Protein AF-A0A2T0X275-F1 (afdb_monomer_lite)

pLDDT: mean 86.8, std 9.31, range [44.84, 94.94]

Sequence (104 aa):
MPDEIDDGWILRLSEEIGAEAVDEVVAIFVEETREGVAHLRGGADAGEVLHSLSGAAANLGFSALERDARGAMLALSRGEEVPLAPLAGRFEEVCTALERRVAA

Structure (mmCIF, N/CA/C/O backbone):
data_AF-A0A2T0X275-F1
#
_entry.id   AF-A0A2T0X275-F1
#
loop_
_atom_site.group_PDB
_atom_site.id
_atom_site.type_symbol
_atom_site.label_atom_id
_atom_site.label_alt_id
_atom_site.label_comp_id
_atom_site.label_asym_id
_atom_site.label_entity_id
_atom_site.label_seq_id
_atom_site.pdbx_PDB_ins_code
_atom_site.Cartn_x
_atom_site.Cartn_y
_atom_site.Cartn_z
_atom_site.occupancy
_atom_site.B_iso_or_equiv
_atom_site.auth_seq_id
_atom_site.auth_comp_id
_atom_site.auth_asym_id
_atom_site.auth_atom_id
_atom_site.pdbx_PDB_model_num
ATOM 1 N N . MET A 1 1 ? 1.971 -13.451 2.724 1.00 46.75 1 MET A N 1
ATOM 2 C CA . MET A 1 1 ? 2.458 -13.668 4.109 1.00 46.75 1 MET A CA 1
ATOM 3 C C . MET A 1 1 ? 1.709 -12.678 4.989 1.00 46.75 1 MET A C 1
ATOM 5 O O . MET A 1 1 ? 1.665 -11.525 4.597 1.00 46.75 1 MET A O 1
ATOM 9 N N . PRO A 1 2 ? 1.072 -13.092 6.093 1.00 44.84 2 PRO A N 1
ATOM 10 C CA . PRO A 1 2 ? 0.214 -12.218 6.900 1.00 44.84 2 PRO A CA 1
ATOM 11 C C . PRO A 1 2 ? 0.969 -11.240 7.830 1.00 44.84 2 PRO A C 1
ATOM 13 O O . PRO A 1 2 ? 0.318 -10.510 8.564 1.00 44.84 2 PRO A O 1
ATOM 16 N N . ASP A 1 3 ? 2.305 -11.176 7.776 1.00 53.41 3 ASP A N 1
ATOM 17 C CA . ASP A 1 3 ? 3.148 -10.314 8.630 1.00 53.41 3 ASP A CA 1
ATOM 18 C C . ASP A 1 3 ? 3.220 -8.829 8.202 1.00 53.41 3 ASP A C 1
ATOM 20 O O . ASP A 1 3 ? 4.042 -8.082 8.726 1.00 53.41 3 ASP A O 1
ATOM 24 N N . GLU A 1 4 ? 2.422 -8.380 7.227 1.00 61.00 4 GLU A N 1
ATOM 25 C CA . GLU A 1 4 ? 2.489 -6.987 6.749 1.00 61.00 4 GLU A CA 1
ATOM 26 C C . GLU A 1 4 ? 1.569 -6.031 7.515 1.00 61.00 4 GLU A C 1
ATOM 28 O O . GLU A 1 4 ? 1.893 -4.852 7.596 1.00 61.00 4 GLU A O 1
ATOM 33 N N . ILE A 1 5 ? 0.471 -6.505 8.115 1.00 64.19 5 ILE A N 1
ATOM 34 C CA . ILE A 1 5 ? -0.438 -5.641 8.884 1.00 64.19 5 ILE A CA 1
ATOM 35 C C . ILE A 1 5 ? -0.065 -5.669 10.361 1.00 64.19 5 ILE A C 1
ATOM 37 O O . ILE A 1 5 ? -0.333 -6.644 11.057 1.00 64.19 5 ILE A O 1
ATOM 41 N N . ASP A 1 6 ? 0.561 -4.582 10.815 1.00 70.81 6 ASP A N 1
ATOM 42 C CA . ASP A 1 6 ? 0.856 -4.324 12.222 1.00 70.81 6 ASP A CA 1
ATOM 43 C C . ASP A 1 6 ? -0.439 -3.956 12.964 1.00 70.81 6 ASP A C 1
ATOM 45 O O . ASP A 1 6 ? -1.004 -2.881 12.768 1.00 70.81 6 ASP A O 1
ATOM 49 N N . ASP A 1 7 ? -0.910 -4.834 13.848 1.00 73.56 7 ASP A N 1
ATOM 50 C CA . ASP A 1 7 ? -2.071 -4.573 14.712 1.00 73.56 7 ASP A CA 1
ATOM 51 C C . ASP A 1 7 ? -1.858 -3.338 15.605 1.00 73.56 7 ASP A C 1
ATOM 53 O O . ASP A 1 7 ? -2.808 -2.631 15.949 1.00 73.56 7 ASP A O 1
ATOM 57 N N . GLY A 1 8 ? -0.598 -3.033 15.932 1.00 77.00 8 GLY A N 1
ATOM 58 C CA . GLY A 1 8 ? -0.212 -1.811 16.621 1.00 77.00 8 GLY A CA 1
ATOM 59 C C . GLY A 1 8 ? -0.417 -0.551 15.779 1.00 77.00 8 GLY A C 1
ATOM 60 O O . GLY A 1 8 ? -0.527 0.537 16.341 1.00 77.00 8 GLY A O 1
ATOM 61 N N . TRP A 1 9 ? -0.497 -0.654 14.450 1.00 82.44 9 TRP A N 1
ATOM 62 C CA . TRP A 1 9 ? -0.881 0.471 13.602 1.00 82.44 9 TRP A CA 1
ATOM 63 C C . TRP A 1 9 ? -2.380 0.766 13.700 1.00 82.44 9 TRP A C 1
ATOM 65 O O . TRP A 1 9 ? -2.736 1.909 13.971 1.00 82.44 9 TRP A O 1
ATOM 75 N N . ILE A 1 10 ? -3.245 -0.247 13.563 1.00 81.44 10 ILE A N 1
ATOM 76 C CA . ILE A 1 10 ? -4.706 -0.062 13.669 1.00 81.44 10 ILE A CA 1
ATOM 77 C C . ILE A 1 10 ? -5.069 0.499 15.046 1.00 81.44 10 ILE A C 1
ATOM 79 O O . ILE A 1 10 ? -5.879 1.420 15.143 1.00 81.44 10 ILE A O 1
ATOM 83 N N . LEU A 1 11 ? -4.433 -0.009 16.107 1.00 83.94 11 LEU A N 1
ATOM 84 C CA . LEU A 1 11 ? -4.640 0.499 17.459 1.00 83.94 11 LEU A CA 1
ATOM 85 C C . LEU A 1 11 ? -4.236 1.975 17.584 1.00 83.94 11 LEU A C 1
ATOM 87 O O . LEU A 1 11 ? -5.025 2.770 18.079 1.00 83.94 11 LEU A O 1
ATOM 91 N N . ARG A 1 12 ? -3.047 2.357 17.095 1.00 84.19 12 ARG A N 1
ATOM 92 C CA . ARG A 1 12 ? -2.597 3.760 17.120 1.00 84.19 12 ARG A CA 1
ATOM 93 C C . ARG A 1 12 ? -3.509 4.671 16.311 1.00 84.19 12 ARG A C 1
ATOM 95 O O . ARG A 1 12 ? -3.858 5.744 16.785 1.00 84.19 12 ARG A O 1
ATOM 102 N N . LEU A 1 13 ? -3.934 4.232 15.126 1.00 85.31 13 LEU A N 1
ATOM 103 C CA . LEU A 1 13 ? -4.885 4.989 14.319 1.00 85.31 13 LEU A CA 1
ATOM 104 C C . LEU A 1 13 ? -6.194 5.182 15.096 1.00 85.31 13 LEU A C 1
ATOM 106 O O . LEU A 1 13 ? -6.662 6.30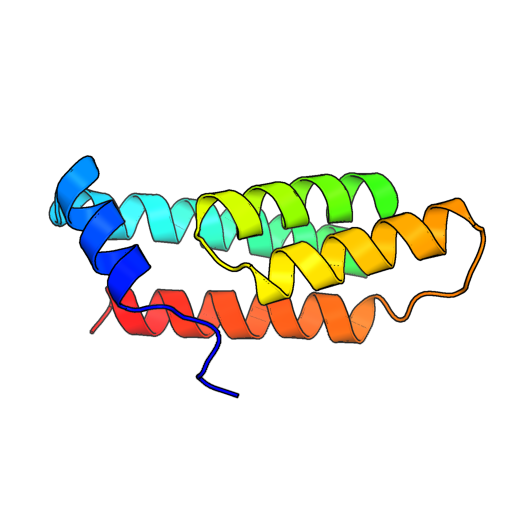5 15.237 1.00 85.31 13 LEU A O 1
ATOM 110 N N . SER A 1 14 ? -6.730 4.118 15.697 1.00 87.31 14 SER A N 1
ATOM 111 C CA . SER A 1 14 ? -7.926 4.196 16.541 1.00 87.31 14 SER A CA 1
ATOM 112 C C . SER A 1 14 ? -7.764 5.132 17.743 1.00 87.31 14 SER A C 1
ATOM 114 O O . SER A 1 14 ? -8.741 5.766 18.136 1.00 87.31 14 SER A O 1
ATOM 116 N N . GLU A 1 15 ? -6.577 5.211 18.345 1.00 89.50 15 GLU A N 1
ATOM 117 C CA . GLU A 1 15 ? -6.276 6.139 19.444 1.00 89.50 15 GLU A CA 1
ATOM 118 C C . GLU A 1 15 ? -6.198 7.601 18.970 1.00 89.50 15 GLU A C 1
ATOM 120 O O . GLU A 1 15 ? -6.542 8.507 19.730 1.00 89.50 15 GLU A O 1
ATOM 125 N N . GLU A 1 16 ? -5.771 7.840 17.728 1.00 87.88 16 GLU A N 1
ATOM 126 C CA . GLU A 1 16 ? -5.598 9.179 17.153 1.00 87.88 16 GLU A CA 1
ATOM 127 C C . GLU A 1 16 ? -6.899 9.779 16.602 1.00 87.88 16 GLU A C 1
ATOM 129 O O . GLU A 1 16 ? -7.171 10.959 16.837 1.00 87.88 16 GLU A O 1
ATOM 134 N N . ILE A 1 17 ? -7.698 8.992 15.872 1.00 87.81 17 ILE A N 1
ATOM 135 C CA . ILE A 1 17 ? -8.896 9.482 15.162 1.00 87.81 17 ILE A CA 1
ATOM 136 C C . ILE A 1 17 ? -10.220 8.959 15.735 1.00 87.81 17 ILE A C 1
ATOM 138 O O . ILE A 1 17 ? -11.281 9.421 15.321 1.00 87.81 17 ILE A O 1
ATOM 142 N N . GLY A 1 18 ? -10.170 8.053 16.716 1.00 87.88 18 GLY A N 1
ATOM 143 C CA . GLY A 1 18 ? -11.344 7.377 17.270 1.00 87.88 18 GLY A CA 1
ATOM 144 C C . GLY A 1 18 ? -11.720 6.126 16.475 1.00 87.88 18 GLY A C 1
ATOM 145 O O . GLY A 1 18 ? -11.538 6.067 15.261 1.00 87.88 18 GLY A O 1
ATOM 146 N N . ALA A 1 19 ? -12.247 5.111 17.168 1.00 84.19 19 ALA A N 1
ATOM 147 C CA . ALA A 1 19 ? -12.567 3.815 16.568 1.00 84.19 19 ALA A CA 1
ATOM 148 C C . ALA A 1 19 ? -13.589 3.939 15.428 1.00 84.19 19 ALA A C 1
ATOM 150 O O . ALA A 1 19 ? -13.431 3.278 14.413 1.00 84.19 19 ALA A O 1
ATOM 151 N N . GLU A 1 20 ? -14.577 4.830 15.558 1.00 83.44 20 GLU A N 1
ATOM 152 C CA . GLU A 1 20 ? -15.598 5.057 14.529 1.00 83.44 20 GLU A CA 1
ATOM 153 C C . GLU A 1 20 ? -15.078 5.680 13.220 1.00 83.44 20 GLU A C 1
ATOM 155 O O . GLU A 1 20 ? -15.785 5.649 12.217 1.00 83.44 20 GLU A O 1
ATOM 160 N N . ALA A 1 21 ? -13.877 6.266 13.221 1.00 88.06 21 ALA A N 1
ATOM 161 C CA . ALA A 1 21 ? -13.290 6.909 12.044 1.00 88.06 21 ALA A CA 1
ATOM 162 C C . ALA A 1 21 ? -12.266 6.014 11.323 1.00 88.06 21 ALA A C 1
ATOM 164 O O . ALA A 1 21 ? -11.868 6.312 10.195 1.00 88.06 21 ALA A O 1
ATOM 165 N N . VAL A 1 22 ? -11.832 4.918 11.956 1.00 88.06 22 VAL A N 1
ATOM 166 C CA . VAL A 1 22 ? -10.835 3.995 11.391 1.00 88.06 22 VAL A CA 1
ATOM 167 C C . VAL A 1 22 ? -11.354 3.368 10.102 1.00 88.06 22 VAL A C 1
ATOM 169 O O . VAL A 1 22 ? -10.631 3.319 9.110 1.00 88.06 22 VAL A O 1
ATOM 172 N N . ASP A 1 23 ? -12.610 2.933 10.097 1.00 87.88 23 ASP A N 1
ATOM 173 C CA . ASP A 1 23 ? -13.251 2.246 8.979 1.00 87.88 23 ASP A CA 1
ATOM 174 C C . ASP A 1 23 ? -13.277 3.135 7.728 1.00 87.88 23 ASP A C 1
ATOM 176 O O . ASP A 1 23 ? -12.934 2.686 6.634 1.00 87.88 23 ASP A O 1
ATOM 180 N N . GLU A 1 24 ? -13.639 4.410 7.900 1.00 88.75 24 GLU A N 1
ATOM 181 C CA . GLU A 1 24 ? -13.699 5.400 6.822 1.00 88.75 24 GLU A CA 1
ATOM 182 C C . GLU A 1 24 ? -12.303 5.699 6.267 1.00 88.75 24 GLU A C 1
ATOM 184 O O . GLU A 1 24 ? -12.095 5.666 5.054 1.00 88.75 24 GLU A O 1
ATOM 189 N N . VAL A 1 25 ? -11.320 5.924 7.142 1.00 87.69 25 VAL A N 1
ATOM 190 C CA . VAL A 1 25 ? -9.945 6.226 6.719 1.00 87.69 25 VAL A CA 1
ATOM 191 C C . VAL A 1 25 ? -9.302 5.034 6.012 1.00 87.69 25 VAL A C 1
ATOM 193 O O . VAL A 1 25 ? -8.644 5.211 4.985 1.00 87.69 25 VAL A O 1
ATOM 196 N N . VAL A 1 26 ? -9.514 3.812 6.511 1.00 88.06 26 VAL A N 1
ATOM 197 C CA . VAL A 1 26 ? -9.030 2.598 5.841 1.00 88.06 26 VAL A CA 1
ATOM 198 C C . VAL A 1 26 ? -9.730 2.407 4.497 1.00 88.06 26 VAL A C 1
ATOM 200 O O . VAL A 1 26 ? -9.062 2.053 3.527 1.00 88.06 26 VAL A O 1
ATOM 203 N N . ALA A 1 27 ? -11.037 2.669 4.399 1.00 89.75 27 ALA A N 1
ATOM 204 C CA . ALA A 1 27 ? -11.766 2.567 3.137 1.00 89.75 27 ALA A CA 1
ATOM 205 C C . ALA A 1 27 ? -11.222 3.538 2.077 1.00 89.75 27 ALA A C 1
ATOM 207 O O . ALA A 1 27 ? -10.923 3.102 0.964 1.00 89.75 27 ALA A O 1
ATOM 208 N N . ILE A 1 28 ? -11.014 4.811 2.438 1.00 89.62 28 ILE A N 1
ATOM 209 C CA . ILE A 1 28 ? -10.429 5.825 1.543 1.00 89.62 28 ILE A CA 1
ATOM 210 C C . ILE A 1 28 ? -9.032 5.392 1.095 1.00 89.62 28 ILE A C 1
ATOM 212 O O . ILE A 1 28 ? -8.738 5.376 -0.098 1.00 89.62 28 ILE A O 1
ATOM 216 N N . PHE A 1 29 ? -8.184 4.962 2.032 1.00 86.62 29 PHE A N 1
ATOM 217 C CA . PHE A 1 29 ? -6.847 4.485 1.693 1.00 86.62 29 PHE A CA 1
ATOM 218 C C . PHE A 1 29 ? -6.877 3.310 0.710 1.00 86.62 29 PHE A C 1
ATOM 220 O O . PHE A 1 29 ? -6.074 3.248 -0.225 1.00 86.62 29 PHE A O 1
ATOM 227 N N . VAL A 1 30 ? -7.754 2.334 0.956 1.00 91.00 30 VAL A N 1
ATOM 228 C CA . VAL A 1 30 ? -7.851 1.141 0.115 1.00 91.00 30 VAL A CA 1
ATOM 229 C C . VAL A 1 30 ? -8.310 1.524 -1.287 1.00 91.00 3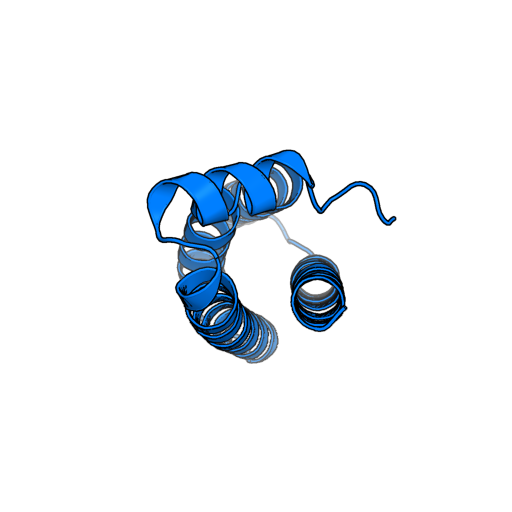0 VAL A C 1
ATOM 231 O O . VAL A 1 30 ? -7.760 1.003 -2.258 1.00 91.00 30 VAL A O 1
ATOM 234 N N . GLU A 1 31 ? -9.263 2.447 -1.404 1.00 92.50 31 GLU A N 1
ATOM 235 C CA . GLU A 1 31 ? -9.715 2.982 -2.687 1.00 92.50 31 GLU A CA 1
ATOM 236 C C . GLU A 1 31 ? -8.571 3.674 -3.445 1.00 92.50 31 GLU A C 1
ATOM 238 O O . GLU A 1 31 ? -8.255 3.272 -4.567 1.00 92.50 31 GLU A O 1
ATOM 243 N N . GLU A 1 32 ? -7.871 4.618 -2.810 1.00 91.25 32 GLU A N 1
ATOM 244 C CA . GLU A 1 32 ? -6.741 5.345 -3.411 1.00 91.25 32 GLU A CA 1
ATOM 245 C C . GLU A 1 32 ? -5.592 4.408 -3.817 1.00 91.25 32 GLU A C 1
ATOM 247 O O . GLU A 1 32 ? -4.999 4.528 -4.894 1.00 91.25 32 GLU A O 1
ATOM 252 N N . THR A 1 33 ? -5.280 3.425 -2.971 1.00 91.94 33 THR A N 1
ATOM 253 C CA . THR A 1 33 ? -4.220 2.448 -3.246 1.00 91.94 33 THR A CA 1
ATOM 254 C C . THR A 1 33 ? -4.586 1.566 -4.434 1.00 91.94 33 THR A C 1
ATOM 256 O O . THR A 1 33 ? -3.740 1.309 -5.295 1.00 91.94 33 THR A O 1
ATOM 259 N N . ARG A 1 34 ? -5.846 1.125 -4.527 1.00 93.88 34 ARG A N 1
ATOM 260 C CA . ARG A 1 34 ? -6.341 0.345 -5.669 1.00 93.88 34 ARG A CA 1
ATOM 261 C C . ARG A 1 34 ? -6.339 1.151 -6.958 1.00 93.88 34 ARG A C 1
ATOM 263 O O . ARG A 1 34 ? -5.968 0.610 -8.000 1.00 93.88 34 ARG A O 1
ATOM 270 N N . GLU A 1 35 ? -6.685 2.432 -6.897 1.00 93.81 35 GLU A N 1
ATOM 271 C CA . GLU A 1 35 ? -6.568 3.335 -8.041 1.00 93.81 35 GLU A CA 1
ATOM 272 C C . GLU A 1 35 ? -5.105 3.448 -8.500 1.00 93.81 35 GLU A C 1
ATOM 274 O O . GLU A 1 35 ? -4.801 3.246 -9.679 1.00 93.81 35 GLU A O 1
ATOM 279 N N . GLY A 1 36 ? -4.171 3.648 -7.565 1.00 92.44 36 GLY A N 1
ATOM 280 C CA . GLY A 1 36 ? -2.736 3.640 -7.852 1.00 92.44 36 GLY A CA 1
ATOM 281 C C . GLY A 1 36 ? -2.267 2.323 -8.480 1.00 92.44 36 GLY A C 1
ATOM 282 O O . GLY A 1 36 ? -1.556 2.323 -9.485 1.00 92.44 36 GLY A O 1
ATOM 283 N N . VAL A 1 37 ? -2.713 1.178 -7.961 1.00 93.00 37 VAL A N 1
ATOM 284 C CA . VAL A 1 37 ? -2.414 -0.138 -8.546 1.00 93.00 37 VAL A CA 1
ATOM 285 C C . VAL A 1 37 ? -2.980 -0.273 -9.963 1.00 93.00 37 VAL A C 1
ATOM 287 O O . VAL A 1 37 ? -2.298 -0.8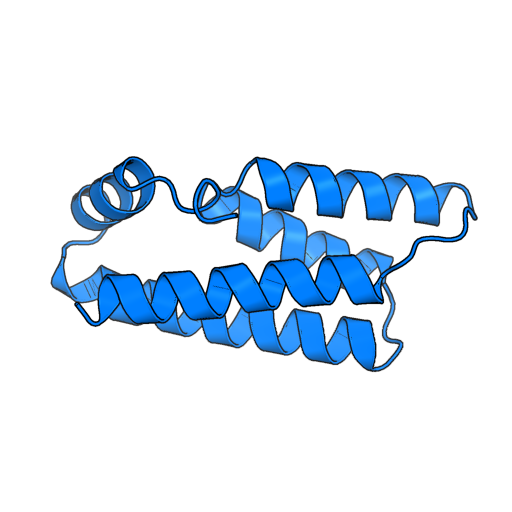02 -10.848 1.00 93.00 37 VAL A O 1
ATOM 290 N N . ALA A 1 38 ? -4.202 0.200 -10.207 1.00 93.94 38 ALA A N 1
ATOM 291 C CA . ALA A 1 38 ? -4.810 0.191 -11.531 1.00 93.94 38 ALA A CA 1
ATOM 292 C C . ALA A 1 38 ? -4.007 1.054 -12.518 1.00 93.94 38 ALA A C 1
ATOM 294 O O . ALA A 1 38 ? -3.716 0.594 -13.624 1.00 93.94 38 ALA A O 1
ATOM 295 N N . HIS A 1 39 ? -3.560 2.243 -12.104 1.00 93.19 39 HIS A N 1
ATOM 296 C CA . HIS A 1 39 ? -2.679 3.101 -12.901 1.00 93.19 39 HIS A CA 1
ATOM 297 C C . HIS A 1 39 ? -1.327 2.441 -13.191 1.00 93.19 39 HIS A C 1
ATOM 299 O O . HIS A 1 39 ? -0.876 2.449 -14.340 1.00 93.19 39 HIS A O 1
ATOM 305 N N . LEU A 1 40 ? -0.719 1.789 -12.193 1.00 91.50 40 LEU A N 1
ATOM 306 C CA . LEU A 1 40 ? 0.542 1.065 -12.364 1.00 91.50 40 LEU A CA 1
ATOM 307 C C . LEU A 1 40 ? 0.406 -0.072 -13.389 1.00 91.50 40 LEU A C 1
ATOM 309 O O . LEU A 1 40 ? 1.283 -0.269 -14.227 1.00 91.50 40 LEU A O 1
ATOM 313 N N . ARG A 1 41 ? -0.714 -0.807 -13.355 1.00 90.12 41 ARG A N 1
ATOM 314 C CA . ARG A 1 41 ? -1.034 -1.870 -14.326 1.00 90.12 41 ARG A CA 1
ATOM 315 C C . ARG A 1 41 ? -1.398 -1.324 -15.710 1.00 90.12 41 ARG A C 1
ATOM 317 O O . ARG A 1 41 ? -1.147 -1.998 -16.705 1.00 90.12 41 ARG A O 1
ATOM 324 N N . GLY A 1 42 ? -1.981 -0.129 -15.771 1.00 88.94 42 GLY A N 1
ATOM 325 C CA . GLY A 1 42 ? -2.396 0.553 -16.998 1.00 88.94 42 GLY A CA 1
ATOM 326 C C . GLY A 1 42 ? -1.258 1.211 -17.782 1.00 88.94 42 GLY A C 1
ATOM 327 O O . GLY A 1 42 ? -1.508 1.752 -18.857 1.00 88.94 42 GLY A O 1
ATOM 328 N N . GLY A 1 43 ? -0.022 1.162 -17.275 1.00 85.06 43 GLY A N 1
ATOM 329 C CA . GLY A 1 43 ? 1.144 1.750 -17.937 1.00 85.06 43 GLY A CA 1
ATOM 330 C C . GLY A 1 43 ? 1.273 3.263 -17.749 1.00 85.06 43 GLY A C 1
ATOM 331 O O . GLY A 1 43 ? 1.901 3.917 -18.581 1.00 85.06 43 GLY A O 1
ATOM 332 N N . ALA A 1 44 ? 0.684 3.822 -16.684 1.00 87.75 44 ALA A N 1
ATOM 333 C CA . ALA A 1 44 ? 0.983 5.185 -16.246 1.00 87.75 44 ALA A CA 1
ATOM 334 C C . ALA A 1 44 ? 2.471 5.330 -15.868 1.00 87.75 44 ALA A C 1
ATOM 336 O O . ALA A 1 44 ? 3.197 4.334 -15.780 1.00 87.75 44 ALA A O 1
ATOM 337 N N . ASP A 1 45 ? 2.932 6.561 -15.624 1.00 89.50 45 ASP A N 1
ATOM 338 C CA . ASP A 1 45 ? 4.296 6.791 -15.142 1.00 89.50 45 ASP A CA 1
ATOM 339 C C . ASP A 1 45 ? 4.503 6.067 -13.804 1.00 89.50 45 ASP A C 1
ATOM 341 O O . ASP A 1 45 ? 4.013 6.474 -12.747 1.00 89.50 45 ASP A O 1
ATOM 345 N N . ALA A 1 46 ? 5.229 4.951 -13.867 1.00 90.12 46 ALA A N 1
ATOM 346 C CA . ALA A 1 46 ? 5.466 4.099 -12.719 1.00 90.12 46 ALA A CA 1
ATOM 347 C C . ALA A 1 46 ? 6.215 4.839 -11.606 1.00 90.12 46 ALA A C 1
ATOM 349 O O . ALA A 1 46 ? 6.006 4.521 -10.441 1.00 90.12 46 ALA A O 1
ATOM 350 N N . GLY A 1 47 ? 7.054 5.829 -11.926 1.00 90.81 47 GLY A N 1
ATOM 351 C CA . GLY A 1 47 ? 7.762 6.616 -10.922 1.00 90.81 47 GLY A CA 1
ATOM 352 C C . GLY A 1 47 ? 6.804 7.439 -10.063 1.00 90.81 47 GLY A C 1
ATOM 353 O O . GLY A 1 47 ? 6.875 7.378 -8.836 1.00 90.81 47 GLY A O 1
ATOM 354 N N . GLU A 1 48 ? 5.877 8.157 -10.699 1.00 91.25 48 GLU A N 1
ATOM 355 C CA . GLU A 1 48 ? 4.872 8.972 -10.006 1.00 91.25 48 GLU A CA 1
ATOM 356 C C . GLU A 1 48 ? 3.905 8.101 -9.195 1.00 91.25 48 GLU A C 1
ATOM 358 O O . GLU A 1 48 ? 3.667 8.351 -8.013 1.00 91.25 48 GLU A O 1
ATOM 363 N N . VAL A 1 49 ? 3.411 7.016 -9.792 1.00 93.25 49 VAL A N 1
ATOM 364 C CA . VAL A 1 49 ? 2.483 6.107 -9.113 1.00 93.25 49 VAL A CA 1
ATOM 365 C C . VAL A 1 49 ? 3.146 5.426 -7.913 1.00 93.25 49 VAL A C 1
ATOM 367 O O . VAL A 1 49 ? 2.555 5.356 -6.835 1.00 93.25 49 VAL A O 1
ATOM 370 N N . LEU A 1 50 ? 4.391 4.957 -8.053 1.00 93.62 50 LEU A N 1
ATOM 371 C CA . LEU A 1 50 ? 5.133 4.360 -6.940 1.00 93.62 50 LEU A CA 1
ATOM 372 C C . LEU A 1 50 ? 5.466 5.377 -5.846 1.00 93.62 50 LEU A C 1
ATOM 374 O O . LEU A 1 50 ? 5.534 4.992 -4.678 1.00 93.62 50 LEU A O 1
ATOM 378 N N . HIS A 1 51 ? 5.642 6.656 -6.188 1.00 93.19 51 HIS A N 1
ATOM 379 C CA . HIS A 1 51 ? 5.816 7.712 -5.196 1.00 93.19 51 HIS A CA 1
ATOM 380 C C . HIS A 1 51 ? 4.572 7.830 -4.316 1.00 93.19 51 HIS A C 1
ATOM 382 O O . HIS A 1 51 ? 4.684 7.700 -3.093 1.00 93.19 51 HIS A O 1
ATOM 388 N N . SER A 1 52 ? 3.397 7.959 -4.934 1.00 90.88 52 SER A N 1
ATOM 389 C CA . SER A 1 52 ? 2.112 8.013 -4.232 1.00 90.88 52 SER A CA 1
ATOM 390 C C . SER A 1 52 ? 1.873 6.762 -3.385 1.00 90.88 52 SER A C 1
ATOM 392 O O . SER A 1 52 ? 1.618 6.871 -2.187 1.00 90.88 52 SER A O 1
ATOM 394 N N . LEU A 1 53 ? 2.068 5.568 -3.958 1.00 90.88 53 LEU A N 1
ATOM 395 C CA . LEU A 1 53 ? 1.913 4.295 -3.245 1.00 90.88 53 LEU A CA 1
ATOM 396 C C . LEU A 1 53 ? 2.892 4.150 -2.068 1.00 90.88 53 LEU A C 1
ATOM 398 O O . LEU A 1 53 ? 2.537 3.594 -1.029 1.00 90.88 53 LEU A O 1
ATOM 402 N N . SER A 1 54 ? 4.118 4.670 -2.192 1.00 91.44 54 SER A N 1
ATOM 403 C CA . SER A 1 54 ? 5.082 4.667 -1.086 1.00 91.44 54 SER A CA 1
ATOM 404 C C . SER A 1 54 ? 4.665 5.599 0.054 1.00 91.44 54 SER A C 1
AT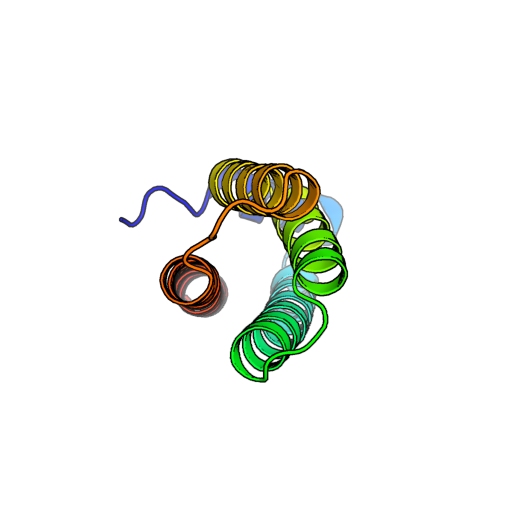OM 406 O O . SER A 1 54 ? 4.838 5.243 1.218 1.00 91.44 54 SER A O 1
ATOM 408 N N . GLY A 1 55 ? 4.088 6.763 -0.265 1.00 88.69 55 GLY A N 1
ATOM 409 C CA . GLY A 1 55 ? 3.547 7.691 0.728 1.00 88.69 55 GLY A CA 1
ATOM 410 C C . GLY A 1 55 ? 2.344 7.097 1.454 1.00 88.69 55 GLY A C 1
ATOM 411 O O . GLY A 1 55 ? 2.274 7.148 2.681 1.00 88.69 55 GLY A O 1
ATOM 412 N N . ALA A 1 56 ? 1.459 6.442 0.704 1.00 85.88 56 ALA A N 1
ATOM 413 C CA . ALA A 1 56 ? 0.323 5.710 1.239 1.00 85.88 56 ALA A CA 1
ATOM 414 C C . ALA A 1 56 ? 0.797 4.614 2.221 1.00 85.88 56 ALA A C 1
ATOM 416 O O . ALA A 1 56 ? 0.379 4.584 3.380 1.00 85.88 56 ALA A O 1
ATOM 417 N N . ALA A 1 57 ? 1.743 3.767 1.801 1.00 86.12 57 ALA A N 1
ATOM 418 C CA . ALA A 1 57 ? 2.313 2.723 2.652 1.00 86.12 57 ALA A CA 1
ATOM 419 C C . ALA A 1 57 ? 2.970 3.282 3.927 1.00 86.12 57 ALA A C 1
ATOM 421 O O . ALA A 1 57 ? 2.808 2.703 4.999 1.00 86.12 57 ALA A O 1
ATOM 422 N N . ALA A 1 58 ? 3.676 4.412 3.835 1.00 85.31 58 ALA A N 1
ATOM 423 C CA . ALA A 1 58 ? 4.310 5.053 4.986 1.00 85.31 58 ALA A CA 1
ATOM 424 C C . ALA A 1 58 ? 3.283 5.576 6.004 1.00 85.31 58 ALA A C 1
ATOM 426 O O . ALA A 1 58 ? 3.440 5.343 7.203 1.00 85.31 58 ALA A O 1
ATOM 427 N N . ASN A 1 59 ? 2.216 6.231 5.534 1.00 81.38 59 ASN A N 1
ATOM 428 C CA . ASN A 1 59 ? 1.154 6.759 6.396 1.00 81.38 59 ASN A CA 1
ATOM 429 C C . ASN A 1 59 ? 0.449 5.650 7.186 1.00 81.38 59 ASN A C 1
ATOM 431 O O . ASN A 1 59 ? 0.081 5.851 8.342 1.00 81.38 59 ASN A O 1
ATOM 435 N N . LEU A 1 60 ? 0.312 4.465 6.589 1.00 76.69 60 LEU A N 1
ATOM 436 C CA . LEU A 1 60 ? -0.296 3.319 7.258 1.00 76.69 60 LEU A CA 1
ATOM 437 C C . LEU A 1 60 ? 0.702 2.407 7.993 1.00 76.69 60 LEU A C 1
ATOM 439 O O . LEU A 1 60 ? 0.358 1.309 8.417 1.00 76.69 60 LEU A O 1
ATOM 443 N N . GLY A 1 61 ? 1.962 2.824 8.132 1.00 78.44 61 GLY A N 1
ATOM 444 C CA . GLY A 1 61 ? 2.970 2.042 8.851 1.00 78.44 61 GLY A CA 1
ATOM 445 C C . GLY A 1 61 ? 3.436 0.765 8.138 1.00 78.44 61 GLY A C 1
ATOM 446 O O . GLY A 1 61 ? 4.124 -0.053 8.746 1.00 78.44 61 GLY A O 1
ATOM 447 N N . PHE A 1 62 ? 3.143 0.593 6.847 1.00 83.44 62 PHE A N 1
ATOM 448 C CA . PHE A 1 62 ? 3.586 -0.551 6.047 1.00 83.44 62 PHE A CA 1
ATOM 449 C C . PHE A 1 62 ? 5.031 -0.404 5.569 1.00 83.44 62 PHE A C 1
ATOM 451 O O . PHE A 1 62 ? 5.309 -0.277 4.373 1.00 83.44 62 PHE A O 1
ATOM 458 N N . SER A 1 63 ? 5.986 -0.475 6.496 1.00 83.31 63 SER A N 1
ATOM 459 C CA . SER A 1 63 ? 7.407 -0.246 6.196 1.00 83.31 63 SER A CA 1
ATOM 460 C C . SER A 1 63 ? 7.987 -1.200 5.140 1.00 83.31 63 SER A C 1
ATOM 462 O O . SER A 1 63 ? 8.936 -0.848 4.439 1.00 83.31 63 SER A O 1
ATOM 464 N N . ALA A 1 64 ? 7.439 -2.413 5.001 1.00 85.56 64 ALA A N 1
ATOM 465 C CA . ALA A 1 64 ? 7.849 -3.346 3.952 1.00 85.56 64 ALA A CA 1
ATOM 466 C C . ALA A 1 64 ? 7.422 -2.859 2.555 1.00 85.56 64 ALA A C 1
ATOM 468 O O . ALA A 1 64 ? 8.275 -2.728 1.679 1.00 85.56 64 ALA A O 1
ATOM 469 N N . LEU A 1 65 ? 6.141 -2.522 2.369 1.00 87.44 65 LEU A N 1
ATOM 470 C CA . LEU A 1 65 ? 5.615 -1.973 1.112 1.00 87.44 65 LEU A CA 1
ATOM 471 C C . LEU A 1 65 ? 6.275 -0.643 0.748 1.00 87.44 65 LEU A C 1
ATOM 473 O O . LEU A 1 65 ? 6.666 -0.446 -0.400 1.00 87.44 65 LEU A O 1
ATOM 477 N N . GLU A 1 66 ? 6.452 0.245 1.729 1.00 91.00 66 GLU A N 1
ATOM 478 C CA . GLU A 1 66 ? 7.144 1.524 1.551 1.00 91.00 66 GLU A CA 1
ATOM 479 C C . GLU A 1 66 ? 8.564 1.304 1.008 1.00 91.00 66 GLU A C 1
ATOM 481 O O . GLU A 1 66 ? 8.969 1.929 0.022 1.00 91.00 66 GLU A O 1
ATOM 486 N N . ARG A 1 67 ? 9.326 0.388 1.622 1.00 91.25 67 ARG A N 1
ATOM 487 C CA . ARG A 1 67 ? 10.682 0.040 1.182 1.00 91.25 67 ARG A CA 1
ATOM 488 C C . ARG A 1 67 ? 10.685 -0.521 -0.235 1.00 91.25 67 ARG A C 1
ATOM 490 O O . ARG A 1 67 ? 11.547 -0.143 -1.026 1.00 91.25 67 ARG A O 1
ATOM 497 N N . ASP A 1 68 ? 9.750 -1.404 -0.555 1.00 92.25 68 ASP A N 1
ATOM 498 C CA . ASP A 1 68 ? 9.735 -2.090 -1.844 1.00 92.25 68 ASP A CA 1
ATOM 499 C C . ASP A 1 68 ? 9.308 -1.142 -2.980 1.00 92.25 68 ASP A C 1
ATOM 501 O O . ASP A 1 68 ? 9.927 -1.146 -4.046 1.00 92.25 68 ASP A O 1
ATOM 505 N N . ALA A 1 69 ? 8.360 -0.232 -2.723 1.00 93.31 69 ALA A N 1
ATOM 506 C CA . ALA A 1 69 ? 8.005 0.851 -3.641 1.00 93.31 69 ALA A CA 1
ATOM 507 C C . ALA A 1 69 ? 9.166 1.837 -3.857 1.00 93.31 69 ALA A C 1
ATOM 509 O O . ALA A 1 69 ? 9.469 2.203 -4.994 1.00 93.31 69 ALA A O 1
ATOM 510 N N . ARG A 1 70 ? 9.886 2.219 -2.793 1.00 94.44 70 ARG A N 1
ATOM 511 C CA . ARG A 1 70 ? 11.093 3.059 -2.911 1.00 94.44 70 ARG A CA 1
ATOM 512 C C . ARG A 1 70 ? 12.221 2.376 -3.674 1.00 94.44 70 ARG A C 1
ATOM 514 O O . ARG A 1 70 ? 12.888 3.025 -4.479 1.00 94.44 70 ARG A O 1
ATOM 521 N N . GLY A 1 71 ? 12.427 1.082 -3.444 1.00 94.88 71 GLY A N 1
ATOM 522 C CA . GLY A 1 71 ? 13.395 0.279 -4.186 1.00 94.88 71 GLY A CA 1
ATOM 523 C C . GLY A 1 71 ? 13.073 0.246 -5.680 1.00 94.88 71 GLY A C 1
ATOM 524 O O . GLY A 1 71 ? 13.957 0.488 -6.501 1.00 94.88 71 GLY A O 1
ATOM 525 N N . ALA A 1 72 ? 11.799 0.041 -6.022 1.00 94.38 72 ALA A N 1
ATOM 526 C CA . ALA A 1 72 ? 11.315 0.087 -7.397 1.00 94.38 72 ALA A CA 1
ATOM 527 C C . ALA A 1 72 ? 11.534 1.465 -8.047 1.00 94.38 72 ALA A C 1
ATOM 529 O O . ALA A 1 72 ? 12.076 1.532 -9.148 1.00 94.38 72 ALA A O 1
ATOM 530 N N . MET A 1 73 ? 11.211 2.567 -7.358 1.00 94.31 73 MET A N 1
ATOM 531 C CA . MET A 1 73 ? 11.489 3.921 -7.863 1.00 94.31 73 MET A CA 1
ATOM 532 C C . MET A 1 73 ? 12.979 4.153 -8.135 1.00 94.31 73 MET A C 1
ATOM 534 O O . MET A 1 73 ? 13.346 4.714 -9.168 1.00 94.31 73 MET A O 1
ATOM 538 N N . LEU A 1 74 ? 13.853 3.713 -7.224 1.00 94.75 74 LEU A N 1
ATOM 539 C CA . LEU A 1 74 ? 15.297 3.861 -7.390 1.00 94.75 74 LEU A CA 1
ATOM 540 C C . LEU A 1 74 ? 15.805 3.079 -8.607 1.00 94.75 74 LEU A C 1
ATOM 542 O O . LEU A 1 74 ? 16.586 3.622 -9.386 1.00 94.75 74 LEU A O 1
ATOM 546 N N . ALA A 1 75 ? 15.354 1.839 -8.787 1.00 94.56 75 ALA A N 1
ATOM 547 C CA . ALA A 1 75 ? 15.714 1.022 -9.942 1.00 94.56 75 ALA A CA 1
ATOM 548 C C . ALA A 1 75 ? 15.222 1.661 -11.258 1.00 94.56 75 ALA A C 1
ATOM 550 O O . ALA A 1 75 ? 16.012 1.828 -12.189 1.00 94.56 75 ALA A O 1
ATOM 551 N N . LEU A 1 76 ? 13.978 2.157 -11.301 1.00 93.31 76 LEU A N 1
ATOM 552 C CA . LEU A 1 76 ? 13.456 2.904 -12.456 1.00 93.31 76 LEU A CA 1
ATOM 553 C C . LEU A 1 76 ? 14.292 4.152 -12.771 1.00 93.31 76 LEU A C 1
ATOM 555 O O . LEU A 1 76 ? 14.618 4.395 -13.931 1.00 93.31 76 LEU A O 1
ATOM 559 N N . SER A 1 77 ? 14.712 4.912 -11.751 1.00 93.00 77 SER A N 1
ATOM 560 C CA . SER A 1 77 ? 15.557 6.107 -11.933 1.00 93.00 77 SER A CA 1
ATOM 561 C C . SER A 1 77 ? 16.934 5.800 -12.537 1.00 93.00 77 SER A C 1
ATOM 563 O O . SER A 1 77 ? 17.587 6.685 -13.089 1.00 93.00 77 SER A O 1
ATOM 565 N N . ARG A 1 78 ? 17.373 4.539 -12.452 1.00 94.94 78 ARG A N 1
ATOM 566 C CA . ARG A 1 78 ? 18.620 4.032 -13.039 1.00 94.94 78 ARG A CA 1
ATOM 567 C C . ARG A 1 78 ? 18.420 3.406 -14.420 1.00 94.94 78 ARG A C 1
ATOM 569 O O . ARG A 1 78 ? 19.398 2.974 -15.025 1.00 94.94 78 ARG A O 1
ATOM 576 N N . GLY A 1 79 ? 17.185 3.364 -14.920 1.00 93.38 79 GLY A N 1
ATOM 577 C CA . GLY A 1 79 ? 16.835 2.683 -16.166 1.00 93.38 79 GLY A CA 1
ATOM 578 C C . GLY A 1 79 ? 16.857 1.156 -16.052 1.00 93.38 79 GLY A C 1
ATOM 579 O O . GLY A 1 79 ? 16.993 0.478 -17.068 1.00 93.38 79 GLY A O 1
ATOM 580 N N . GLU A 1 80 ? 16.768 0.613 -14.836 1.00 94.00 80 GLU A N 1
ATOM 581 C CA . GLU A 1 80 ? 16.686 -0.829 -14.606 1.00 94.00 80 GLU A CA 1
ATOM 582 C C . GLU A 1 80 ? 15.255 -1.329 -14.855 1.00 94.00 80 GLU A C 1
ATOM 584 O O . GLU A 1 80 ? 14.271 -0.621 -14.621 1.00 94.00 80 GLU A O 1
ATOM 589 N N . GLU A 1 81 ? 15.130 -2.570 -15.323 1.00 90.50 81 GLU A N 1
ATOM 590 C CA . GLU A 1 81 ? 13.828 -3.205 -15.505 1.00 90.50 81 GLU A CA 1
ATOM 591 C C . GLU A 1 81 ? 13.271 -3.638 -14.145 1.00 90.50 81 GLU A C 1
ATOM 593 O O . GLU A 1 81 ? 13.892 -4.413 -13.415 1.00 90.50 81 GLU A O 1
ATOM 598 N N . VAL A 1 82 ? 12.087 -3.132 -13.799 1.00 91.31 82 VAL A N 1
ATOM 599 C CA . VAL A 1 82 ? 11.428 -3.428 -12.525 1.00 91.31 82 VAL A CA 1
ATOM 600 C C . VAL A 1 82 ? 10.167 -4.247 -12.777 1.00 91.31 82 VAL A C 1
ATOM 602 O O . VAL A 1 82 ? 9.294 -3.806 -13.528 1.00 91.31 82 VAL A O 1
ATOM 605 N N . PRO A 1 83 ? 10.000 -5.412 -12.128 1.00 88.69 83 PRO A N 1
ATOM 606 C CA . PRO A 1 83 ? 8.770 -6.179 -12.230 1.00 88.69 83 PRO A CA 1
ATOM 607 C C . PRO A 1 83 ? 7.661 -5.497 -11.411 1.00 88.69 83 PRO A C 1
ATOM 609 O O . PRO A 1 83 ? 7.457 -5.788 -10.232 1.00 88.69 83 PRO A O 1
ATOM 612 N N . LEU A 1 84 ? 6.925 -4.583 -12.049 1.00 91.19 84 LEU A N 1
ATOM 613 C CA . LEU A 1 84 ? 5.850 -3.810 -11.410 1.00 91.19 84 LEU A CA 1
ATOM 614 C C . LEU A 1 84 ? 4.620 -4.661 -11.069 1.00 91.19 84 LEU A C 1
ATOM 616 O O . LEU A 1 84 ? 3.946 -4.398 -10.077 1.00 91.19 84 LEU A O 1
ATOM 620 N N . ALA A 1 85 ? 4.334 -5.704 -11.852 1.00 91.25 85 ALA A N 1
ATOM 621 C CA . ALA A 1 85 ? 3.153 -6.543 -11.647 1.00 91.25 85 ALA A CA 1
ATOM 622 C C . ALA A 1 85 ? 3.157 -7.300 -10.296 1.00 91.25 85 ALA A C 1
ATOM 624 O O . ALA A 1 85 ? 2.140 -7.253 -9.601 1.00 91.25 85 ALA A O 1
ATOM 625 N N . PRO A 1 86 ? 4.263 -7.940 -9.860 1.00 91.75 86 PRO A N 1
ATOM 626 C CA . PRO A 1 86 ? 4.365 -8.496 -8.509 1.00 91.75 86 PRO A CA 1
ATOM 627 C C . PRO A 1 86 ? 4.190 -7.461 -7.393 1.00 91.75 86 PRO A C 1
ATOM 629 O O . PRO A 1 86 ? 3.529 -7.744 -6.397 1.00 91.75 86 PRO A O 1
ATOM 632 N N . LEU A 1 87 ? 4.748 -6.259 -7.559 1.00 91.12 87 LEU A N 1
ATOM 633 C CA . LEU A 1 87 ? 4.619 -5.193 -6.565 1.00 91.12 87 LEU A CA 1
ATOM 634 C C . LEU A 1 87 ? 3.167 -4.706 -6.455 1.00 91.12 87 LEU A C 1
ATOM 636 O O . LEU A 1 87 ? 2.628 -4.636 -5.355 1.00 91.12 87 LEU A O 1
ATOM 640 N N . ALA A 1 88 ? 2.506 -4.480 -7.591 1.00 92.19 88 ALA A N 1
ATOM 641 C CA . ALA A 1 88 ? 1.073 -4.199 -7.665 1.00 92.19 88 ALA A CA 1
ATOM 642 C C . ALA A 1 88 ? 0.224 -5.292 -6.990 1.00 92.19 88 ALA A C 1
ATOM 644 O O . ALA A 1 88 ? -0.759 -4.993 -6.319 1.00 92.19 88 ALA A O 1
ATOM 645 N N . GLY A 1 89 ? 0.599 -6.565 -7.158 1.00 93.12 89 GLY A N 1
ATOM 646 C CA . GLY A 1 89 ? -0.053 -7.691 -6.485 1.00 93.12 89 GLY A CA 1
ATOM 647 C C . GLY A 1 89 ? 0.030 -7.604 -4.961 1.00 93.12 89 GLY A C 1
ATOM 648 O O . GLY A 1 89 ? -0.971 -7.823 -4.288 1.00 93.12 89 GLY A O 1
ATOM 649 N N . ARG A 1 90 ? 1.184 -7.209 -4.416 1.00 90.88 90 ARG A N 1
ATOM 650 C CA . ARG A 1 90 ? 1.361 -7.064 -2.963 1.0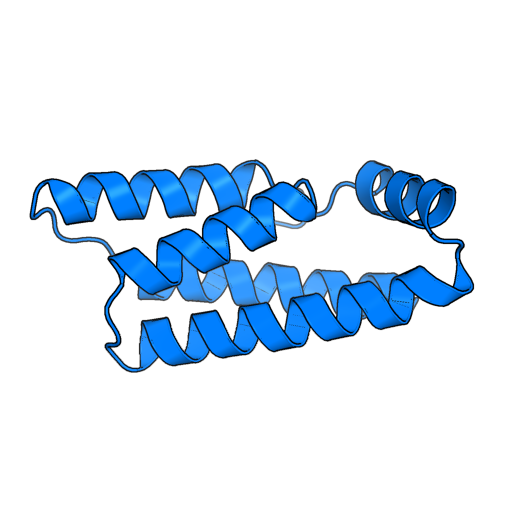0 90.88 90 ARG A CA 1
ATOM 651 C C . ARG A 1 90 ? 0.547 -5.925 -2.361 1.00 90.88 90 ARG A C 1
ATOM 653 O O . ARG A 1 90 ? -0.028 -6.108 -1.294 1.00 90.88 90 ARG A O 1
ATOM 660 N N . PHE A 1 91 ? 0.447 -4.787 -3.049 1.00 90.88 91 PHE A N 1
ATOM 661 C CA . PHE A 1 91 ? -0.448 -3.709 -2.614 1.00 90.88 91 PHE A CA 1
ATOM 662 C C . PHE A 1 91 ? -1.904 -4.191 -2.521 1.00 90.88 91 PHE A C 1
ATOM 664 O O . PHE A 1 91 ? -2.569 -3.934 -1.522 1.00 90.88 91 PHE A O 1
ATOM 671 N N . GLU A 1 92 ? -2.376 -4.975 -3.494 1.00 92.12 92 GLU A N 1
ATOM 672 C CA . GLU A 1 92 ? -3.738 -5.533 -3.463 1.00 92.12 92 GLU A CA 1
ATOM 673 C C . GLU A 1 92 ? -3.970 -6.562 -2.357 1.00 92.12 92 GLU A C 1
ATOM 675 O O . GLU A 1 92 ? -5.048 -6.607 -1.753 1.00 92.12 92 GLU A O 1
ATOM 680 N N . GLU A 1 93 ? -2.970 -7.398 -2.075 1.00 91.00 93 GLU A N 1
ATOM 681 C CA . GLU A 1 93 ? -3.026 -8.342 -0.958 1.00 91.00 93 GLU A CA 1
ATOM 682 C C . GLU A 1 93 ? -3.188 -7.604 0.375 1.00 91.00 93 GLU A C 1
ATOM 684 O O . GLU A 1 93 ? -4.035 -7.990 1.186 1.00 91.00 93 GLU A O 1
ATOM 689 N N . VAL A 1 94 ? -2.444 -6.511 0.574 1.00 87.81 94 VAL A N 1
ATOM 690 C CA . VAL A 1 94 ? -2.534 -5.687 1.786 1.00 87.81 94 VAL A CA 1
ATOM 691 C C . VAL A 1 94 ? -3.864 -4.947 1.875 1.00 87.81 94 VAL A C 1
ATOM 693 O O . VAL A 1 94 ? -4.491 -4.998 2.931 1.00 87.81 94 VAL A O 1
ATOM 696 N N . CYS A 1 95 ? -4.360 -4.352 0.786 1.00 89.94 95 CYS A N 1
ATOM 697 C CA . CYS A 1 95 ? -5.695 -3.745 0.757 1.00 89.94 95 CYS A CA 1
ATOM 698 C C . CYS A 1 95 ? -6.784 -4.744 1.167 1.00 89.94 95 CYS A C 1
ATOM 700 O O . CYS A 1 95 ? -7.595 -4.469 2.048 1.00 89.94 95 CYS A O 1
ATOM 702 N N . THR A 1 96 ? -6.759 -5.943 0.580 1.00 90.69 96 THR A N 1
ATOM 703 C CA . THR A 1 96 ? -7.726 -7.005 0.893 1.00 90.69 96 THR A CA 1
ATOM 704 C C . THR A 1 96 ? -7.628 -7.454 2.353 1.00 90.69 96 THR A C 1
ATOM 706 O O . THR A 1 96 ? -8.639 -7.762 2.989 1.00 90.69 96 THR A O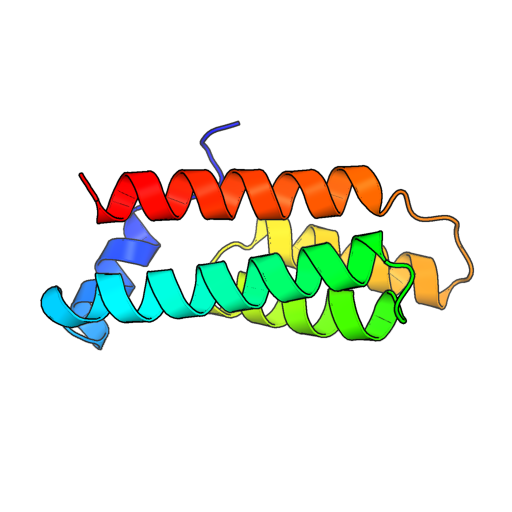 1
ATOM 709 N N . ALA A 1 97 ? -6.413 -7.542 2.895 1.00 87.31 97 ALA A N 1
ATOM 710 C CA . ALA A 1 97 ? -6.193 -7.940 4.279 1.00 87.31 97 ALA A CA 1
ATOM 711 C C . ALA A 1 97 ? -6.625 -6.847 5.275 1.00 87.31 97 ALA A C 1
ATOM 713 O O . ALA A 1 97 ? -7.185 -7.187 6.318 1.00 87.31 97 ALA A O 1
ATOM 714 N N . LEU A 1 98 ? -6.429 -5.568 4.935 1.00 85.94 98 LEU A N 1
ATOM 715 C CA . LEU A 1 98 ? -6.895 -4.418 5.710 1.00 85.94 98 LEU A CA 1
ATOM 716 C C . LEU A 1 98 ? -8.418 -4.396 5.804 1.00 85.94 98 LEU A C 1
ATOM 718 O O . LEU A 1 98 ? -8.943 -4.422 6.911 1.00 85.94 98 LEU A O 1
ATOM 722 N N . GLU A 1 99 ? -9.125 -4.440 4.671 1.00 87.69 99 GLU A N 1
ATOM 723 C CA . GLU A 1 99 ? -10.597 -4.432 4.637 1.00 87.69 99 GLU A CA 1
ATOM 724 C C . GLU A 1 99 ? -11.197 -5.546 5.498 1.00 87.69 99 GLU A C 1
ATOM 726 O O . GLU A 1 99 ? -12.130 -5.328 6.267 1.00 87.69 99 GLU A O 1
ATOM 731 N N . ARG A 1 100 ? -10.630 -6.756 5.410 1.00 86.94 100 ARG A N 1
ATOM 732 C CA . ARG A 1 100 ? -11.070 -7.891 6.231 1.00 86.94 100 ARG A CA 1
ATOM 733 C C . ARG A 1 100 ? -10.840 -7.672 7.717 1.00 86.94 100 ARG A C 1
ATOM 735 O O . ARG A 1 100 ? -11.541 -8.290 8.510 1.00 86.94 100 ARG A O 1
ATOM 742 N N . ARG A 1 101 ? -9.836 -6.877 8.090 1.00 83.88 101 ARG A N 1
ATOM 743 C CA . ARG A 1 101 ? -9.490 -6.643 9.487 1.00 83.88 101 ARG A CA 1
ATOM 744 C C . ARG A 1 101 ? -10.394 -5.610 10.139 1.00 83.88 101 ARG A C 1
ATOM 746 O O . ARG A 1 101 ? -10.812 -5.847 11.259 1.00 83.88 101 ARG A O 1
ATOM 753 N N . VAL A 1 102 ? -10.689 -4.506 9.456 1.00 81.56 102 VAL A N 1
ATOM 754 C CA . VAL A 1 102 ? -11.626 -3.486 9.965 1.00 81.56 102 VAL A CA 1
ATOM 755 C C . VAL A 1 102 ? -13.078 -3.962 9.945 1.00 81.56 102 VAL A C 1
ATOM 757 O O . VAL A 1 102 ? -13.877 -3.506 10.750 1.00 81.56 102 VAL A O 1
ATOM 760 N N . ALA A 1 103 ? -13.431 -4.900 9.062 1.00 75.38 103 ALA A N 1
ATOM 761 C CA . ALA A 1 103 ? -14.775 -5.477 9.018 1.00 75.38 103 ALA A CA 1
ATOM 762 C C . ALA A 1 103 ? -15.039 -6.587 10.064 1.00 75.38 103 ALA A C 1
ATOM 764 O O . ALA A 1 103 ? -16.158 -7.105 10.102 1.00 75.38 103 ALA A O 1
ATOM 765 N N . ALA A 1 104 ? -14.030 -7.003 10.842 1.00 61.00 104 ALA A N 1
ATOM 766 C CA . ALA A 1 104 ? -14.090 -8.123 11.791 1.00 61.00 104 ALA A CA 1
ATOM 767 C C . ALA A 1 104 ? -14.180 -7.647 13.245 1.00 61.00 104 ALA A C 1
ATOM 769 O O . ALA A 1 104 ? -14.966 -8.268 13.998 1.00 61.00 104 ALA A O 1
#

Foldseek 3Di:
DLPQQDPVLLVVVCVVPNLVCSLVVLVVLLVLLLVLLVCLVVPHDLLVSLVVNLVSCVNSVRVVLNVVSVVQNVCVVVVHDDPSNVSSVVSNVVSVSSNVVSVD

Organism: NCBI:txid595589

InterPro domains:
  IPR036641 HPT domain superfamily [G3DSA:1.20.120.160] (3-104)
  IPR036641 HPT domain superfamily [SSF47226] (5-100)

Radius of gyration: 13.91 Å; chains: 1; bounding box: 34×23×37 Å

Secondary structure (DSSP, 8-state):
-GGGS-HHHHHHHHHHH-HHHHHHHHHHHHHHHHHHHHHHHTT--HHHHHHHHHHHHHHTT-HHHHHHHHHHHHHHHTT----HHHHHHHHHHHHHHHHHHHT-